Protein AF-A0A090SZG6-F1 (afdb_monomer_lite)

Radius of gyration: 21.54 Å; chains: 1; bounding box: 58×36×63 Å

Foldseek 3Di:
DDPPPPPDDPVVLVVLVVVLVVLVVVLVVLVVVLVPDDPPDPCVPVSVVVSLVSVVVSLVSVVVSVVVVVPPDDPDPPDDPVVVVVVVVVVVVVVVVSVVVVVVSVCCVPPVPVVVVVVVVVVVVPPD

pLDDT: mean 70.56, std 13.07, range [35.22, 91.69]

Secondary structure (DSSP, 8-state):
----------HHHHHHHHHHHHHHHHHHHHHHHHHT--TTSTHHHHHHHHHHHHHHHHHHHHHHHHHHHHHS-PPP----HHHHHHHHHHHHHHHHHHHHHHHHHHHHHHHHHHHHHHHHHHHHHH--

Organism: NCBI:txid990268

InterPro domains:
  IPR011577 Cytochrome b561, bacterial/Ni-hydrogenase [PF01292] (8-99)
  IPR016174 Di-haem cytochrome, transmembrane [SSF81342] (5-101)
  IPR052168 Cytochrome b561 superoxide oxidase [PTHR30529] (5-100)

Sequence (128 aa):
MAVKEVKNYNPVARALHWLSAIVVIGMFAVGLWMVDLTYYSQWYKTAPDWHRSVGILLAMATVFRLVWKHITVAPQVEGNQFEKVGAKVGHIAMYVALFCHFCQWLSYLYLRWPRYRRFQLVYRARFG

Structure (mmCIF, N/CA/C/O backbone):
data_AF-A0A090SZG6-F1
#
_entry.id   AF-A0A090SZG6-F1
#
loop_
_atom_site.group_PDB
_atom_site.id
_atom_site.type_symbol
_atom_site.label_atom_id
_atom_site.label_alt_id
_atom_site.label_comp_id
_atom_site.label_asym_id
_atom_site.label_entity_id
_atom_site.label_seq_id
_atom_site.pdbx_PDB_ins_code
_atom_site.Cartn_x
_atom_site.Cartn_y
_atom_site.Cartn_z
_atom_site.occupancy
_atom_site.B_iso_or_equiv
_atom_site.auth_seq_id
_atom_site.auth_comp_id
_atom_site.auth_asym_id
_atom_site.auth_atom_id
_atom_site.pdbx_PDB_model_num
ATOM 1 N N . MET A 1 1 ? -14.648 11.021 40.637 1.00 35.22 1 MET A N 1
ATOM 2 C CA . MET A 1 1 ? -13.474 10.583 39.851 1.00 35.22 1 MET A CA 1
ATOM 3 C C . MET A 1 1 ? -13.733 10.965 38.403 1.00 35.22 1 MET A C 1
ATOM 5 O O . MET A 1 1 ? -14.704 10.480 37.841 1.00 35.22 1 MET A O 1
ATOM 9 N N . ALA A 1 2 ? -12.980 11.914 37.842 1.00 42.50 2 ALA A N 1
ATOM 10 C CA . A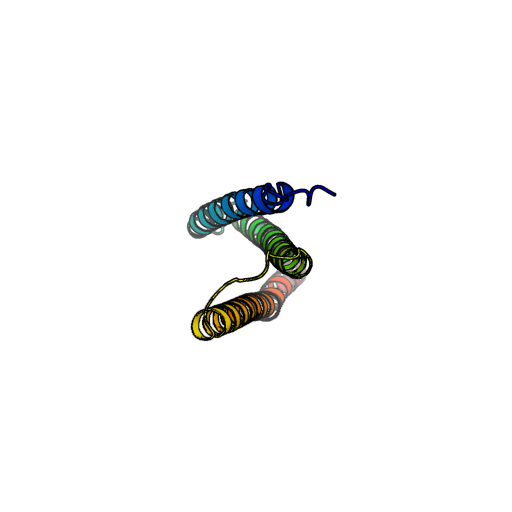LA A 1 2 ? -13.203 12.379 36.474 1.00 42.50 2 ALA A CA 1
ATOM 11 C C . ALA A 1 2 ? -12.804 11.275 35.484 1.00 42.50 2 ALA A C 1
ATOM 13 O O . ALA A 1 2 ? -11.630 10.909 35.405 1.00 42.50 2 ALA A O 1
ATOM 14 N N . VAL A 1 3 ? -13.781 10.729 34.759 1.00 47.66 3 VAL A N 1
ATOM 15 C CA . VAL A 1 3 ? -13.528 9.845 33.617 1.00 47.66 3 VAL A CA 1
ATOM 16 C C . VAL A 1 3 ? -12.764 10.674 32.588 1.00 47.66 3 VAL A C 1
ATOM 18 O O . VAL A 1 3 ? -13.272 11.666 32.069 1.00 47.66 3 VAL A O 1
ATOM 21 N N . LYS A 1 4 ? -11.496 10.328 32.360 1.00 42.78 4 LYS A N 1
ATOM 22 C CA . LYS A 1 4 ? -10.629 11.017 31.406 1.00 42.78 4 LYS A CA 1
ATOM 23 C C . LYS A 1 4 ? -11.106 10.655 29.997 1.00 42.78 4 LYS A C 1
ATOM 25 O O . LYS A 1 4 ? -10.694 9.637 29.452 1.00 42.78 4 LYS A O 1
ATOM 30 N N . GLU A 1 5 ? -12.004 11.465 29.445 1.00 47.66 5 GLU A N 1
ATOM 31 C CA . GLU A 1 5 ? -12.440 11.420 28.044 1.00 47.66 5 GLU A CA 1
ATOM 32 C C . GLU A 1 5 ? -11.208 11.351 27.123 1.00 47.66 5 GLU A C 1
ATOM 34 O O . GLU A 1 5 ? -10.436 12.310 27.004 1.00 47.66 5 GLU A O 1
ATOM 39 N N . VAL A 1 6 ? -10.972 10.190 26.501 1.00 53.47 6 VAL A N 1
ATOM 40 C CA . VAL A 1 6 ? -9.851 9.984 25.574 1.00 53.47 6 VAL A CA 1
ATOM 41 C C . VAL A 1 6 ? -10.218 10.635 24.243 1.00 53.47 6 VAL A C 1
ATOM 43 O O . VAL A 1 6 ? -10.632 9.989 23.288 1.00 53.47 6 VAL A O 1
ATOM 46 N N . LYS A 1 7 ? -10.058 11.957 24.184 1.00 52.16 7 LYS A N 1
ATOM 47 C CA . LYS A 1 7 ? -10.424 12.802 23.036 1.00 52.16 7 LYS A CA 1
ATOM 48 C C . LYS A 1 7 ? -9.486 12.662 21.824 1.00 52.16 7 LYS A C 1
ATOM 50 O O . LYS A 1 7 ? -9.668 13.336 20.814 1.00 52.16 7 LYS A O 1
ATOM 55 N N . ASN A 1 8 ? -8.457 11.817 21.905 1.00 53.44 8 ASN A N 1
ATOM 56 C CA . ASN A 1 8 ? -7.379 11.788 20.922 1.00 53.44 8 ASN A CA 1
ATOM 57 C C . ASN A 1 8 ? -7.373 10.486 20.120 1.00 53.44 8 ASN A C 1
ATOM 59 O O . ASN A 1 8 ? -7.084 9.411 20.641 1.00 53.44 8 ASN A O 1
ATOM 63 N N . TYR A 1 9 ? -7.636 10.621 18.816 1.00 57.44 9 TYR A N 1
ATOM 64 C CA . TYR A 1 9 ? -7.323 9.609 17.810 1.00 57.44 9 TYR A CA 1
ATOM 65 C C . TYR A 1 9 ? -5.876 9.148 17.977 1.00 57.44 9 TYR A C 1
ATOM 67 O O . TYR A 1 9 ? -4.985 9.986 18.094 1.00 57.44 9 TYR A O 1
ATOM 75 N N . ASN A 1 10 ? -5.639 7.833 17.942 1.00 68.62 10 ASN A N 1
ATOM 76 C CA . ASN A 1 10 ? -4.302 7.263 18.080 1.00 68.62 10 ASN A CA 1
ATOM 77 C C . ASN A 1 10 ? -3.360 7.881 17.014 1.00 68.62 10 ASN A C 1
ATOM 79 O O . ASN A 1 10 ? -3.524 7.594 15.820 1.00 68.62 10 ASN A O 1
ATOM 83 N N . PRO A 1 11 ? -2.399 8.745 17.403 1.00 73.69 11 PRO A N 1
ATOM 84 C CA . PRO A 1 11 ? -1.576 9.492 16.451 1.00 73.69 11 PRO A CA 1
ATOM 85 C C . PRO A 1 11 ? -0.698 8.555 15.619 1.00 73.69 11 PRO A C 1
ATOM 87 O O . PRO A 1 11 ? -0.466 8.817 14.440 1.00 73.69 11 PRO A O 1
ATOM 90 N N . VAL A 1 12 ? -0.310 7.408 16.187 1.00 72.31 12 VAL A N 1
ATOM 91 C CA . VAL A 1 12 ? 0.428 6.347 15.492 1.00 72.31 12 VAL A CA 1
ATOM 92 C C . VAL A 1 12 ? -0.424 5.741 14.376 1.00 72.31 12 VAL A C 1
ATOM 94 O O . VAL A 1 12 ? 0.043 5.585 13.251 1.00 72.31 12 VAL A O 1
ATOM 97 N N . ALA A 1 13 ? -1.706 5.475 14.640 1.00 72.81 13 ALA A N 1
ATOM 98 C CA . ALA A 1 13 ? -2.620 4.945 13.628 1.00 72.81 13 ALA A CA 1
ATOM 99 C C . ALA A 1 13 ? -2.866 5.946 12.484 1.00 72.81 13 ALA A C 1
ATOM 101 O O . ALA A 1 13 ? -2.984 5.544 11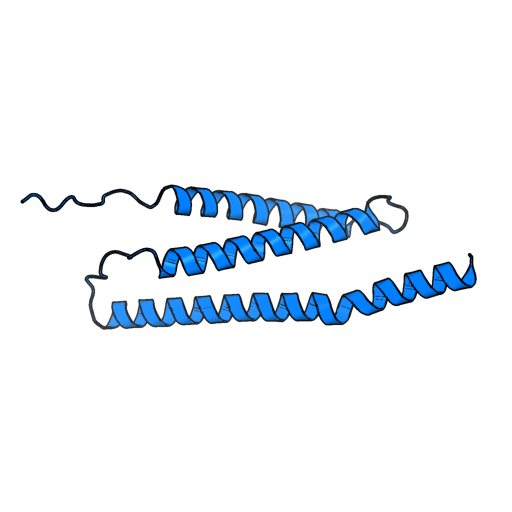.323 1.00 72.81 13 ALA A O 1
ATOM 102 N N . ARG A 1 14 ? -2.913 7.250 12.794 1.00 78.19 14 ARG A N 1
ATOM 103 C CA . ARG A 1 14 ? -3.040 8.320 11.792 1.00 78.19 14 ARG A CA 1
ATOM 104 C C . ARG A 1 14 ? -1.769 8.453 10.948 1.00 78.19 14 ARG A C 1
ATOM 106 O O . ARG A 1 14 ? -1.875 8.527 9.727 1.00 78.19 14 ARG A O 1
ATOM 113 N N . ALA A 1 15 ? -0.591 8.429 11.568 1.00 83.94 15 ALA A N 1
ATOM 114 C CA . ALA A 1 15 ? 0.686 8.478 10.858 1.00 83.94 15 ALA A CA 1
ATOM 115 C C . ALA A 1 15 ? 0.859 7.270 9.921 1.00 83.94 15 ALA A C 1
ATOM 117 O O . ALA A 1 15 ? 1.141 7.446 8.737 1.00 83.94 15 ALA A O 1
ATOM 118 N N . LEU A 1 16 ? 0.586 6.055 10.412 1.00 79.94 16 LEU A N 1
ATOM 119 C CA . LEU A 1 16 ? 0.629 4.834 9.599 1.00 79.94 16 LEU A CA 1
ATOM 120 C C . LEU A 1 16 ? -0.359 4.879 8.425 1.00 79.94 16 LEU A C 1
ATOM 122 O O . LEU A 1 16 ? -0.050 4.376 7.345 1.00 79.94 16 LEU A O 1
ATOM 126 N N . HIS A 1 17 ? -1.533 5.496 8.603 1.00 80.69 17 HIS A N 1
ATOM 127 C CA . HIS A 1 17 ? -2.500 5.660 7.519 1.00 80.69 17 HIS A CA 1
ATOM 128 C C . HIS A 1 17 ? -1.970 6.543 6.389 1.00 80.69 17 HIS A C 1
ATOM 130 O O . HIS A 1 17 ? -2.012 6.121 5.233 1.00 80.69 17 HIS A O 1
ATOM 136 N N . TRP A 1 18 ? -1.487 7.741 6.723 1.00 86.44 18 TRP A N 1
ATOM 137 C CA . TRP A 1 18 ? -0.984 8.694 5.735 1.00 86.44 18 TRP A CA 1
ATOM 138 C C . TRP A 1 18 ? 0.282 8.187 5.053 1.00 86.44 18 TRP A C 1
ATOM 140 O O . TRP A 1 18 ? 0.392 8.288 3.834 1.00 86.44 18 TRP A O 1
ATOM 150 N N . LEU A 1 19 ? 1.181 7.549 5.808 1.00 87.25 19 LEU A N 1
ATOM 151 C CA . LEU A 1 19 ? 2.349 6.882 5.241 1.00 87.25 19 LEU A CA 1
ATOM 152 C C . LEU A 1 19 ? 1.929 5.825 4.210 1.00 87.25 19 LEU A C 1
ATOM 154 O O . LEU A 1 19 ? 2.438 5.818 3.093 1.00 87.25 19 LEU A O 1
ATOM 158 N N . SER A 1 20 ? 0.950 4.979 4.549 1.00 80.50 20 SER A N 1
ATOM 159 C CA . SER A 1 20 ? 0.437 3.965 3.618 1.00 80.50 20 SER A CA 1
ATOM 160 C C . SER A 1 20 ? -0.167 4.602 2.366 1.00 80.50 20 SER A C 1
ATOM 162 O O . SER A 1 20 ? 0.073 4.116 1.267 1.00 80.50 20 SER A O 1
ATOM 164 N N . ALA A 1 21 ? -0.919 5.699 2.510 1.00 86.12 21 ALA A N 1
ATOM 165 C CA . ALA A 1 21 ? -1.514 6.408 1.378 1.00 86.12 21 ALA A CA 1
ATOM 166 C C . ALA A 1 21 ? -0.444 6.951 0.415 1.00 86.12 21 ALA A C 1
ATOM 168 O O . ALA A 1 21 ? -0.548 6.747 -0.793 1.00 86.12 21 ALA A O 1
ATOM 169 N N . ILE A 1 22 ? 0.620 7.562 0.944 1.00 91.31 22 ILE A N 1
ATOM 170 C CA . ILE A 1 22 ? 1.746 8.061 0.141 1.00 91.31 22 ILE A CA 1
ATOM 171 C C . ILE A 1 22 ? 2.441 6.907 -0.593 1.00 91.31 22 ILE A C 1
ATOM 173 O O . ILE A 1 22 ? 2.702 7.007 -1.792 1.00 91.31 22 ILE A O 1
ATOM 177 N N . VAL A 1 23 ? 2.694 5.790 0.097 1.00 89.31 23 VAL A N 1
ATOM 178 C CA . VAL A 1 23 ? 3.342 4.616 -0.509 1.00 89.31 23 VAL A CA 1
ATOM 179 C C . VAL A 1 23 ? 2.467 3.995 -1.600 1.00 89.31 23 VAL A C 1
ATOM 181 O O . VAL A 1 23 ? 2.996 3.620 -2.641 1.00 89.31 23 VAL A O 1
ATOM 184 N N . VAL A 1 24 ? 1.144 3.925 -1.414 1.00 86.94 24 VAL A N 1
ATOM 185 C CA . VAL A 1 24 ? 0.206 3.446 -2.447 1.00 86.94 24 VAL A CA 1
ATOM 186 C C . VAL A 1 24 ? 0.281 4.319 -3.700 1.00 86.94 24 VAL A C 1
ATOM 188 O O . VAL A 1 24 ? 0.398 3.783 -4.800 1.00 86.94 24 VAL A O 1
ATOM 191 N N . ILE A 1 25 ? 0.256 5.646 -3.544 1.00 90.88 25 ILE A N 1
ATOM 192 C CA . ILE A 1 25 ? 0.339 6.585 -4.674 1.00 90.88 25 ILE A CA 1
ATOM 193 C C . ILE A 1 25 ? 1.683 6.430 -5.401 1.00 90.88 25 ILE A C 1
ATOM 195 O O . ILE A 1 25 ? 1.708 6.305 -6.625 1.00 90.88 25 ILE A O 1
ATOM 199 N N . GLY A 1 26 ? 2.792 6.365 -4.657 1.00 91.06 26 GLY A N 1
ATOM 200 C CA . GLY A 1 26 ? 4.124 6.150 -5.229 1.00 91.06 26 GLY A CA 1
ATOM 201 C C . GLY A 1 26 ? 4.246 4.809 -5.956 1.00 91.06 26 GLY A C 1
ATOM 202 O O . GLY A 1 26 ? 4.768 4.751 -7.066 1.00 91.06 26 GLY A O 1
ATOM 203 N N . MET A 1 27 ? 3.693 3.740 -5.380 1.00 86.44 27 MET A N 1
ATOM 204 C CA . MET A 1 27 ? 3.621 2.421 -6.013 1.00 86.44 27 MET A CA 1
ATOM 205 C C . MET A 1 27 ? 2.828 2.456 -7.320 1.00 86.44 27 MET A C 1
ATOM 207 O O . MET A 1 27 ? 3.236 1.817 -8.287 1.00 86.44 27 MET A O 1
ATOM 211 N N . PHE A 1 28 ? 1.736 3.220 -7.378 1.00 88.38 28 PHE A N 1
ATOM 212 C CA . PHE A 1 28 ? 0.944 3.382 -8.597 1.00 88.38 28 PHE A CA 1
ATOM 213 C C . PHE A 1 28 ? 1.724 4.125 -9.689 1.00 88.38 28 PHE A C 1
ATOM 215 O O . PHE A 1 28 ? 1.784 3.659 -10.824 1.00 88.38 28 PHE A O 1
ATOM 222 N N . ALA A 1 29 ? 2.380 5.234 -9.334 1.00 91.69 29 ALA A N 1
ATOM 223 C CA . ALA A 1 29 ? 3.209 6.006 -10.258 1.00 91.69 29 ALA A CA 1
ATOM 224 C C . ALA A 1 29 ? 4.380 5.176 -10.814 1.00 91.69 29 ALA A C 1
ATOM 226 O O . ALA A 1 29 ? 4.610 5.155 -12.022 1.00 91.69 29 ALA A O 1
ATOM 227 N N . VAL A 1 30 ? 5.073 4.430 -9.946 1.00 88.75 30 VAL A N 1
ATOM 228 C CA . VAL A 1 30 ? 6.145 3.505 -10.349 1.00 88.75 30 VAL A CA 1
ATOM 229 C C . VAL A 1 30 ? 5.597 2.387 -11.234 1.00 88.75 30 VAL A C 1
ATOM 231 O O . VAL A 1 30 ? 6.227 2.034 -12.225 1.00 88.75 30 VAL A O 1
ATOM 234 N N . GLY A 1 31 ? 4.412 1.859 -10.919 1.00 86.00 31 GLY A N 1
ATOM 235 C CA . GLY A 1 31 ? 3.751 0.835 -11.724 1.00 86.00 31 GLY A CA 1
ATOM 236 C C . GLY A 1 31 ? 3.453 1.306 -13.146 1.00 86.00 31 GLY A C 1
ATOM 237 O O . GLY A 1 31 ? 3.741 0.569 -14.084 1.00 86.00 31 GLY A O 1
ATOM 238 N N . LEU A 1 32 ? 2.945 2.533 -13.310 1.00 87.75 32 LEU A N 1
ATOM 239 C CA . LEU A 1 32 ? 2.716 3.141 -14.626 1.00 87.75 32 LEU A CA 1
ATOM 240 C C . LEU A 1 32 ? 4.032 3.345 -15.383 1.00 87.75 32 LEU A C 1
ATOM 242 O O . LEU A 1 32 ? 4.149 2.908 -16.521 1.00 87.75 32 LEU A O 1
ATOM 246 N N . TRP A 1 33 ? 5.049 3.907 -14.724 1.00 88.25 33 TRP A N 1
ATOM 247 C CA . TRP A 1 33 ? 6.375 4.104 -15.319 1.00 88.25 33 TRP A CA 1
ATOM 248 C C . TRP A 1 33 ? 7.028 2.794 -15.788 1.00 88.25 33 TRP A C 1
ATOM 250 O O . TRP A 1 33 ? 7.705 2.754 -16.814 1.00 88.25 33 TRP A O 1
ATOM 260 N N . MET A 1 34 ? 6.812 1.696 -15.062 1.00 83.31 34 MET A N 1
ATOM 261 C CA . MET A 1 34 ? 7.365 0.393 -15.425 1.00 83.31 34 MET A CA 1
ATOM 262 C C . MET A 1 34 ? 6.768 -0.200 -16.706 1.00 83.31 34 MET A C 1
ATOM 264 O O . MET A 1 34 ? 7.407 -1.067 -17.304 1.00 83.31 34 MET A O 1
ATOM 268 N N . VAL A 1 35 ? 5.575 0.234 -17.128 1.00 85.56 35 VAL A N 1
ATOM 269 C CA . VAL A 1 35 ? 4.955 -0.232 -18.383 1.00 85.56 35 VAL A CA 1
ATOM 270 C C . VAL A 1 35 ? 5.724 0.288 -19.599 1.00 85.56 35 VAL A C 1
ATOM 272 O O . VAL A 1 35 ? 5.821 -0.416 -20.601 1.00 85.56 35 VAL A O 1
ATOM 275 N N . ASP A 1 36 ? 6.344 1.461 -19.479 1.00 84.75 36 ASP A N 1
ATOM 276 C CA . ASP A 1 36 ? 7.119 2.090 -20.552 1.00 84.75 36 ASP A CA 1
ATOM 277 C C . ASP A 1 36 ? 8.567 1.566 -20.645 1.00 84.75 36 ASP A C 1
ATOM 279 O O . ASP A 1 36 ? 9.312 1.913 -21.566 1.00 84.75 36 ASP A O 1
ATOM 283 N N . LEU A 1 37 ? 9.005 0.715 -19.706 1.00 83.56 37 LEU A N 1
ATOM 284 C CA . LEU A 1 37 ? 10.364 0.176 -19.706 1.00 83.56 37 LEU A CA 1
ATOM 285 C C . LEU A 1 37 ? 10.540 -0.880 -20.805 1.00 83.56 37 LEU A C 1
ATOM 287 O O . LEU A 1 37 ? 9.945 -1.958 -20.780 1.00 83.56 37 LEU A O 1
ATOM 291 N N . THR A 1 38 ? 11.449 -0.606 -21.739 1.00 79.75 38 THR A N 1
ATOM 292 C CA . THR A 1 38 ? 11.857 -1.558 -22.779 1.00 79.75 38 THR A CA 1
ATOM 293 C C . THR A 1 38 ? 12.976 -2.482 -22.290 1.00 79.75 38 THR A C 1
ATOM 295 O O . THR A 1 38 ? 13.697 -2.167 -21.342 1.00 79.75 38 THR A O 1
ATOM 298 N N . TYR A 1 39 ? 13.163 -3.626 -22.960 1.00 75.12 39 TYR A N 1
ATOM 299 C CA . TYR A 1 39 ? 14.160 -4.648 -22.590 1.00 75.12 39 TYR A CA 1
ATOM 300 C C . TYR A 1 39 ? 15.608 -4.123 -22.520 1.00 75.12 39 TYR A C 1
ATOM 302 O O . TYR A 1 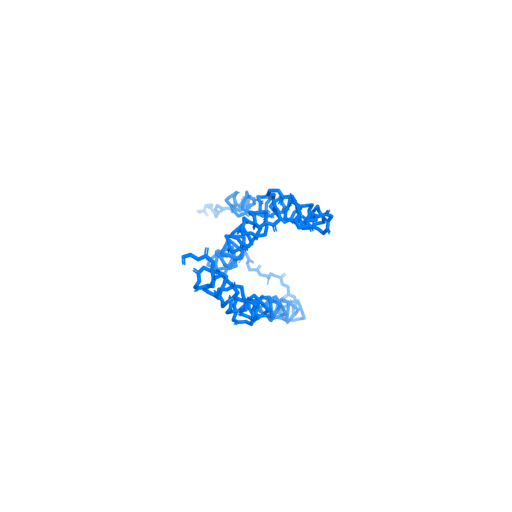39 ? 16.439 -4.686 -21.810 1.00 75.12 39 TYR A O 1
ATOM 310 N N . TYR A 1 40 ? 15.907 -3.037 -23.235 1.00 77.75 40 TYR A N 1
ATOM 311 C CA . TYR A 1 40 ? 17.227 -2.405 -23.266 1.00 77.75 40 TYR A CA 1
ATOM 312 C C . TYR A 1 40 ? 17.487 -1.467 -22.079 1.00 77.75 40 TYR A C 1
ATOM 314 O O . TYR A 1 40 ? 18.620 -1.038 -21.870 1.00 77.75 40 TYR A O 1
ATOM 322 N N . SER A 1 41 ? 16.463 -1.147 -21.284 1.00 77.94 41 SER A N 1
ATOM 323 C CA . SER A 1 41 ? 16.613 -0.300 -20.105 1.00 77.94 41 SER A CA 1
ATOM 324 C C . SER A 1 41 ? 17.268 -1.062 -18.954 1.00 77.94 41 SER A C 1
ATOM 326 O O . SER A 1 41 ? 16.830 -2.151 -18.577 1.00 77.94 41 SER A O 1
ATOM 328 N N . GLN A 1 42 ? 18.265 -0.445 -18.311 1.00 83.94 42 GLN A N 1
ATOM 329 C CA . GLN A 1 42 ? 18.882 -0.975 -17.087 1.00 83.94 42 GLN A CA 1
ATOM 330 C C . GLN A 1 42 ? 17.855 -1.203 -15.962 1.00 83.94 42 GLN A C 1
ATOM 332 O O . GLN A 1 42 ? 18.028 -2.089 -15.125 1.00 83.94 42 GLN A O 1
ATOM 337 N N . TRP A 1 43 ? 16.754 -0.447 -15.966 1.00 81.69 43 TRP A N 1
ATOM 338 C CA . TRP A 1 43 ? 15.702 -0.520 -14.952 1.00 81.69 43 TRP A CA 1
ATOM 339 C C . TRP A 1 43 ? 14.647 -1.595 -15.222 1.00 81.69 43 TRP A C 1
ATOM 341 O O . TRP A 1 43 ? 13.841 -1.873 -14.335 1.00 81.69 43 TRP A O 1
ATOM 351 N N . TYR A 1 44 ? 14.679 -2.251 -16.389 1.00 78.31 44 TYR A N 1
ATOM 352 C CA . TYR A 1 44 ? 13.679 -3.243 -16.806 1.00 78.31 44 TYR A CA 1
ATOM 353 C C . TYR A 1 44 ? 13.511 -4.404 -15.814 1.00 78.31 44 TYR A C 1
ATOM 355 O O . TYR A 1 44 ? 12.424 -4.959 -15.679 1.00 78.31 44 TYR A O 1
ATOM 363 N N . LYS A 1 45 ? 14.587 -4.775 -15.110 1.00 76.56 45 LYS A N 1
ATOM 364 C CA . LYS A 1 45 ? 14.573 -5.838 -14.088 1.00 76.56 45 LYS A CA 1
ATOM 365 C C . LYS A 1 45 ? 14.501 -5.272 -12.673 1.00 76.56 45 LYS A C 1
ATOM 367 O O . LYS A 1 45 ? 13.710 -5.735 -11.860 1.00 76.56 45 LYS A O 1
ATOM 372 N N . THR A 1 46 ? 15.280 -4.226 -12.414 1.00 82.12 46 THR A N 1
ATOM 373 C CA . THR A 1 46 ? 15.429 -3.641 -11.081 1.00 82.12 46 THR A CA 1
ATOM 374 C C . THR A 1 46 ? 14.136 -2.994 -10.585 1.00 82.12 46 THR A C 1
ATOM 376 O O . THR A 1 46 ? 13.738 -3.231 -9.448 1.00 82.12 46 THR A O 1
ATOM 379 N N . ALA A 1 47 ? 13.437 -2.216 -11.418 1.00 82.81 47 ALA A N 1
ATOM 380 C CA . ALA A 1 47 ? 12.215 -1.530 -10.994 1.00 82.81 47 ALA A CA 1
ATOM 381 C C . ALA A 1 47 ? 11.093 -2.508 -10.564 1.00 82.81 47 ALA A C 1
ATOM 383 O O . ALA A 1 47 ? 10.546 -2.315 -9.476 1.00 82.81 47 ALA A O 1
ATOM 384 N N . PRO A 1 48 ? 10.806 -3.607 -11.301 1.00 83.56 48 PRO A N 1
ATOM 385 C CA . PRO A 1 48 ? 9.911 -4.663 -10.821 1.00 83.56 48 PRO A CA 1
ATOM 386 C C . PRO A 1 48 ? 10.294 -5.310 -9.490 1.00 83.56 48 PRO A C 1
ATOM 388 O O . PRO A 1 48 ? 9.409 -5.564 -8.668 1.00 83.56 48 PRO A O 1
ATOM 391 N N . ASP A 1 49 ? 11.580 -5.573 -9.255 1.00 81.06 49 ASP A N 1
ATOM 392 C CA . ASP A 1 49 ? 12.038 -6.215 -8.017 1.00 81.06 49 ASP A CA 1
ATOM 393 C C . ASP A 1 49 ? 11.826 -5.305 -6.796 1.00 81.06 49 ASP A C 1
ATOM 395 O O . ASP A 1 49 ? 11.343 -5.749 -5.744 1.00 81.06 49 ASP A O 1
ATOM 399 N N . TRP A 1 50 ? 12.101 -4.008 -6.954 1.00 84.31 50 TRP A N 1
ATOM 400 C CA . TRP A 1 50 ? 11.820 -3.000 -5.932 1.00 84.31 50 TRP A CA 1
ATOM 401 C C . TRP A 1 50 ? 10.320 -2.801 -5.722 1.00 84.31 50 TRP A C 1
ATOM 403 O O . TRP A 1 50 ? 9.862 -2.837 -4.578 1.00 84.31 50 TRP A O 1
ATOM 413 N N . HIS A 1 51 ? 9.538 -2.680 -6.799 1.00 84.94 51 HIS A N 1
ATOM 414 C CA . HIS A 1 51 ? 8.081 -2.549 -6.728 1.00 84.94 51 HIS A CA 1
ATOM 415 C C . HIS A 1 51 ? 7.457 -3.730 -5.973 1.00 84.94 51 HIS A C 1
ATOM 417 O O . HIS A 1 51 ? 6.638 -3.550 -5.072 1.00 84.94 51 HIS A O 1
ATOM 423 N N . ARG A 1 52 ? 7.911 -4.956 -6.249 1.00 81.19 52 ARG A N 1
ATOM 424 C CA . ARG A 1 52 ? 7.460 -6.139 -5.514 1.00 81.19 52 ARG A CA 1
ATOM 425 C C . ARG A 1 52 ? 7.801 -6.062 -4.027 1.00 81.19 52 ARG A C 1
ATOM 427 O O . ARG A 1 52 ? 6.941 -6.349 -3.199 1.00 81.19 52 ARG A O 1
ATOM 434 N N . SER A 1 53 ? 9.034 -5.699 -3.689 1.00 84.88 53 SER A N 1
ATOM 435 C CA . SER A 1 53 ? 9.509 -5.659 -2.300 1.00 84.88 53 SER A CA 1
ATOM 436 C C . SER A 1 53 ? 8.753 -4.615 -1.477 1.00 84.88 53 SER A C 1
ATOM 438 O O . SER A 1 53 ? 8.259 -4.914 -0.389 1.00 84.88 53 SER A O 1
ATOM 440 N N . VAL A 1 54 ? 8.573 -3.415 -2.034 1.00 86.25 54 VAL A N 1
ATOM 441 C CA . VAL A 1 54 ? 7.797 -2.335 -1.407 1.00 86.25 54 VAL A CA 1
ATOM 442 C C . VAL A 1 54 ? 6.322 -2.721 -1.284 1.00 86.25 54 VAL A C 1
ATOM 444 O O . VAL A 1 54 ? 5.715 -2.479 -0.242 1.00 86.25 54 VAL A O 1
ATOM 447 N N . GLY A 1 55 ? 5.758 -3.403 -2.285 1.00 82.31 55 GLY A N 1
ATOM 448 C CA . GLY A 1 55 ? 4.400 -3.945 -2.211 1.00 82.31 55 GLY A CA 1
ATOM 449 C C . GLY A 1 55 ? 4.202 -4.940 -1.063 1.00 82.31 55 GLY A C 1
ATOM 450 O O . GLY A 1 55 ? 3.169 -4.906 -0.397 1.00 82.31 55 GLY A O 1
ATOM 451 N N . ILE A 1 56 ? 5.202 -5.779 -0.772 1.00 80.38 56 ILE A N 1
ATOM 452 C CA . ILE A 1 56 ? 5.170 -6.708 0.373 1.00 80.38 56 ILE A CA 1
ATOM 453 C C . ILE A 1 56 ? 5.208 -5.947 1.696 1.00 80.38 56 ILE A C 1
ATOM 455 O O . ILE A 1 56 ? 4.412 -6.233 2.590 1.00 80.38 56 ILE A O 1
ATOM 459 N N . LEU A 1 57 ? 6.106 -4.967 1.824 1.00 85.44 57 LEU A N 1
ATOM 460 C CA . LEU A 1 57 ? 6.199 -4.130 3.024 1.00 85.44 57 LEU A CA 1
ATOM 461 C C . LEU A 1 57 ? 4.880 -3.394 3.287 1.00 85.44 57 LEU A C 1
ATOM 463 O O . LEU A 1 57 ? 4.392 -3.390 4.416 1.00 85.44 57 LEU A O 1
ATOM 467 N N . LEU A 1 58 ? 4.266 -2.838 2.242 1.00 81.44 58 LEU A N 1
ATOM 468 C CA . LEU A 1 58 ? 2.967 -2.176 2.323 1.00 81.44 58 LEU A CA 1
ATOM 469 C C . LEU A 1 58 ? 1.849 -3.152 2.727 1.00 81.44 58 LEU A C 1
ATOM 471 O O . LEU A 1 58 ? 1.003 -2.810 3.558 1.00 81.44 58 LEU A O 1
ATOM 475 N N . ALA A 1 59 ? 1.851 -4.373 2.187 1.00 79.06 59 ALA A N 1
ATOM 476 C CA . ALA A 1 59 ? 0.901 -5.412 2.577 1.00 79.06 59 ALA A CA 1
ATOM 477 C C . ALA A 1 59 ? 1.052 -5.779 4.063 1.00 79.06 59 ALA A C 1
ATOM 479 O O . ALA A 1 59 ? 0.060 -5.793 4.793 1.00 79.06 59 ALA A O 1
ATOM 480 N N . MET A 1 60 ? 2.283 -5.984 4.544 1.00 80.00 60 MET A N 1
ATOM 481 C CA . MET A 1 60 ? 2.552 -6.242 5.964 1.00 80.00 60 MET A CA 1
ATOM 482 C C . MET A 1 60 ? 2.133 -5.068 6.853 1.00 80.00 60 MET A C 1
ATOM 484 O O . MET A 1 60 ? 1.477 -5.284 7.870 1.00 80.00 60 MET A O 1
ATOM 488 N N . ALA A 1 61 ? 2.434 -3.827 6.456 1.00 81.06 61 ALA A N 1
ATOM 489 C CA . ALA A 1 61 ? 2.004 -2.629 7.178 1.00 81.06 61 ALA A CA 1
ATOM 490 C C . ALA A 1 61 ? 0.471 -2.523 7.247 1.00 81.06 61 ALA A C 1
ATOM 492 O O . ALA A 1 61 ? -0.084 -2.128 8.274 1.00 81.06 61 ALA A O 1
ATOM 493 N N . THR A 1 62 ? -0.226 -2.932 6.185 1.00 75.56 62 THR A N 1
ATOM 494 C CA . THR A 1 62 ? -1.693 -2.961 6.135 1.00 75.56 62 THR A CA 1
ATOM 495 C C . THR A 1 62 ? -2.264 -4.029 7.070 1.00 75.56 62 THR A C 1
ATOM 497 O O . THR A 1 62 ? -3.181 -3.732 7.835 1.00 75.56 62 THR A O 1
ATOM 500 N N . VAL A 1 63 ? -1.698 -5.241 7.077 1.00 77.88 63 VAL A N 1
ATOM 501 C CA . VAL A 1 63 ? -2.083 -6.306 8.022 1.00 77.88 63 VAL A CA 1
ATOM 502 C C . VAL A 1 63 ? -1.832 -5.864 9.461 1.00 77.88 63 VAL A C 1
ATOM 504 O O . VAL A 1 63 ? -2.740 -5.937 10.288 1.00 77.88 63 VAL A O 1
ATOM 507 N N . PHE A 1 64 ? -0.643 -5.331 9.751 1.00 77.94 64 PHE A N 1
ATOM 508 C CA . PHE A 1 64 ? -0.309 -4.786 11.065 1.00 77.94 64 PHE A CA 1
ATOM 509 C C . PHE A 1 64 ? -1.315 -3.718 11.493 1.00 77.94 64 PHE A C 1
ATOM 511 O O . PHE A 1 64 ? -1.824 -3.762 12.609 1.00 77.94 64 PHE A O 1
ATOM 518 N N . ARG A 1 65 ? -1.675 -2.794 10.597 1.00 72.94 65 ARG A N 1
ATOM 519 C CA . ARG A 1 65 ? -2.669 -1.751 10.874 1.00 72.94 65 ARG A CA 1
ATOM 520 C C . ARG A 1 65 ? -4.048 -2.326 11.205 1.00 72.94 65 ARG A C 1
ATOM 522 O O . ARG A 1 65 ? -4.736 -1.771 12.058 1.00 72.94 65 ARG A O 1
ATOM 529 N N . LEU A 1 66 ? -4.464 -3.412 10.557 1.00 69.81 66 LEU A N 1
ATOM 530 C CA . LEU A 1 66 ? -5.747 -4.066 10.844 1.00 69.81 66 LEU A CA 1
ATOM 531 C C . LEU A 1 66 ? -5.733 -4.761 12.193 1.00 69.81 66 LEU A C 1
ATOM 533 O O . LEU A 1 66 ? -6.659 -4.571 12.977 1.00 69.81 66 LEU A O 1
ATOM 537 N N . VAL A 1 67 ? -4.661 -5.495 12.487 1.00 74.12 67 VAL A N 1
ATOM 538 C CA . VAL A 1 67 ? -4.447 -6.104 13.803 1.00 74.12 67 VAL A CA 1
ATOM 539 C C . VAL A 1 67 ? -4.431 -5.017 14.881 1.00 74.12 67 VAL A C 1
ATOM 541 O O . VAL A 1 67 ? -5.146 -5.121 15.872 1.00 74.12 67 VAL A O 1
ATOM 544 N N . TRP A 1 68 ? -3.722 -3.911 14.646 1.00 68.62 68 TRP A N 1
ATOM 545 C CA . TRP A 1 68 ? -3.664 -2.768 15.555 1.00 68.62 68 TRP A CA 1
ATOM 546 C C . TRP A 1 68 ? -5.033 -2.120 15.775 1.00 68.62 68 TRP A C 1
ATOM 548 O O . TRP A 1 68 ? -5.377 -1.784 16.906 1.00 68.62 68 TRP A O 1
ATOM 558 N N . LYS A 1 69 ? -5.846 -1.976 14.721 1.00 66.38 69 LYS A N 1
ATOM 559 C CA . LYS A 1 69 ? -7.235 -1.501 14.824 1.00 66.38 69 LYS A CA 1
ATOM 560 C C . LYS A 1 69 ? -8.102 -2.470 15.634 1.00 66.38 69 LYS A C 1
ATOM 562 O O . LYS A 1 69 ? -8.950 -2.010 16.382 1.00 66.38 69 LYS A O 1
ATOM 567 N N . HIS A 1 70 ? -7.900 -3.780 15.495 1.00 63.81 70 HIS A N 1
ATOM 568 C CA . HIS A 1 70 ? -8.655 -4.785 16.249 1.00 63.81 70 HIS A CA 1
ATOM 569 C C . HIS A 1 70 ? -8.270 -4.857 17.728 1.00 63.81 70 HIS A C 1
ATOM 571 O O . HIS A 1 70 ? -9.130 -5.148 18.553 1.00 63.81 70 HIS A O 1
ATOM 577 N N . ILE A 1 71 ? -7.011 -4.570 18.061 1.00 63.81 71 ILE A N 1
ATOM 578 C CA . ILE A 1 71 ? -6.527 -4.511 19.448 1.00 63.81 71 ILE A CA 1
ATOM 579 C C . ILE A 1 71 ? -6.847 -3.150 20.090 1.00 63.81 71 ILE A C 1
ATOM 581 O O . ILE A 1 71 ? -7.086 -3.066 21.293 1.00 63.81 71 ILE A O 1
ATOM 585 N N . THR A 1 72 ? -6.877 -2.069 19.303 1.00 60.41 72 THR A N 1
ATOM 586 C CA . THR A 1 72 ? -7.255 -0.738 19.796 1.00 60.41 72 THR A CA 1
ATOM 587 C C . THR A 1 72 ? -8.760 -0.702 20.048 1.00 60.41 72 THR A C 1
ATOM 589 O O . THR A 1 72 ? -9.551 -0.782 19.112 1.00 60.41 72 THR A O 1
ATOM 592 N N . VAL A 1 73 ? -9.154 -0.543 21.313 1.00 49.75 73 VAL A N 1
ATOM 593 C CA . VAL A 1 73 ? -10.555 -0.391 21.727 1.00 49.75 73 VAL A CA 1
ATOM 594 C C . VAL A 1 73 ? -11.161 0.813 21.004 1.00 49.75 73 VAL A C 1
ATOM 596 O O . VAL A 1 73 ? -10.849 1.963 21.310 1.00 49.75 73 VAL A O 1
ATOM 599 N N . ALA A 1 74 ? -12.008 0.545 20.011 1.00 53.84 74 ALA A N 1
ATOM 600 C CA . ALA A 1 74 ? -12.878 1.563 19.449 1.00 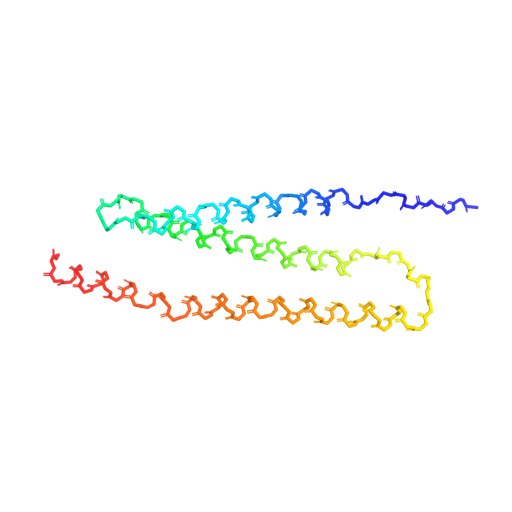53.84 74 ALA A CA 1
ATOM 601 C C . ALA A 1 74 ? -13.967 1.880 20.491 1.00 53.84 74 ALA A C 1
ATOM 603 O O . ALA A 1 74 ? -14.492 0.941 21.100 1.00 53.84 74 ALA A O 1
ATOM 604 N N . PRO A 1 75 ? -14.291 3.166 20.729 1.00 52.03 75 PRO A N 1
ATOM 605 C CA . PRO A 1 75 ? -15.356 3.546 21.653 1.00 52.03 75 PRO A CA 1
ATOM 606 C C . PRO A 1 75 ? -16.651 2.818 21.281 1.00 52.03 75 PRO A C 1
ATOM 608 O O . PRO A 1 75 ? -16.903 2.564 20.099 1.00 52.03 75 PRO A O 1
ATOM 611 N N . GLN A 1 76 ? -17.428 2.420 22.294 1.00 49.16 76 GLN A N 1
ATOM 612 C CA . GLN A 1 76 ? -18.642 1.641 22.079 1.00 49.16 76 GLN A CA 1
ATOM 613 C C . GLN A 1 76 ? -19.549 2.351 21.074 1.00 49.16 76 GLN A C 1
ATOM 615 O O . GLN A 1 76 ? -19.819 3.542 21.196 1.00 49.16 76 GLN A O 1
ATOM 620 N N . VAL A 1 77 ? -19.993 1.603 20.063 1.00 51.84 77 VAL A N 1
ATOM 621 C CA . VAL A 1 77 ? -21.008 2.068 19.122 1.00 51.84 77 VAL A CA 1
ATOM 622 C C . VAL A 1 77 ? -22.310 2.205 19.906 1.00 51.84 77 VAL A C 1
ATOM 624 O O . VAL A 1 77 ? -23.018 1.217 20.124 1.00 51.84 77 VAL A O 1
ATOM 627 N N . GLU A 1 78 ? -22.601 3.417 20.366 1.00 52.38 78 GLU A N 1
ATOM 628 C CA . GLU A 1 78 ? -23.952 3.799 20.753 1.00 52.38 78 GLU A CA 1
ATOM 629 C C . GLU A 1 78 ? -24.763 3.946 19.467 1.00 52.38 78 GLU A C 1
ATOM 631 O O . GLU A 1 78 ? -24.491 4.817 18.645 1.00 52.38 78 GLU A O 1
ATOM 636 N N . GLY A 1 79 ? -25.683 3.010 19.239 1.00 56.91 79 GLY A N 1
ATOM 637 C CA . GLY A 1 79 ? -26.418 2.925 17.985 1.00 56.91 79 GLY A CA 1
ATOM 638 C C . GLY A 1 79 ? -27.396 1.754 17.940 1.00 56.91 79 GLY A C 1
ATOM 639 O O . GLY A 1 79 ? -27.216 0.734 18.622 1.00 56.91 79 GLY A O 1
ATOM 640 N N . ASN A 1 80 ? -28.451 1.917 17.145 1.00 60.72 80 ASN A N 1
ATOM 641 C CA . ASN A 1 80 ? -29.563 0.976 16.987 1.00 60.72 80 ASN A CA 1
ATOM 642 C C . ASN A 1 80 ? -29.070 -0.388 16.440 1.00 60.72 80 ASN A C 1
ATOM 644 O O . ASN A 1 80 ? -27.985 -0.494 15.866 1.00 60.72 80 ASN A O 1
ATOM 648 N N . GLN A 1 81 ? -29.854 -1.464 16.583 1.00 61.91 81 GLN A N 1
ATOM 649 C CA . GLN A 1 81 ? -29.458 -2.823 16.165 1.00 61.91 81 GLN A CA 1
ATOM 650 C C . GLN A 1 81 ? -29.006 -2.900 14.692 1.00 61.91 81 GLN A C 1
ATOM 652 O O . GLN A 1 81 ? -28.081 -3.644 14.367 1.00 61.91 81 GLN A O 1
ATOM 657 N N . PHE A 1 82 ? -29.584 -2.066 13.823 1.00 58.34 82 PHE A N 1
ATOM 658 C CA . PHE A 1 82 ? -29.190 -1.937 12.418 1.00 58.34 82 PHE A 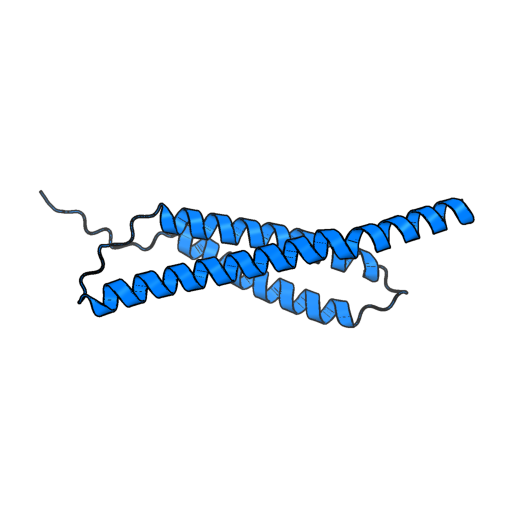CA 1
ATOM 659 C C . PHE A 1 82 ? -27.765 -1.386 12.222 1.00 58.34 82 PHE A C 1
ATOM 661 O O . PHE A 1 82 ? -27.041 -1.874 11.355 1.00 58.34 82 PHE A O 1
ATOM 668 N N . GLU A 1 83 ? -27.310 -0.444 13.054 1.00 57.81 83 GLU A N 1
ATOM 669 C CA . GLU A 1 83 ? -25.940 0.096 12.997 1.00 57.81 83 GLU A CA 1
ATOM 670 C C . GLU A 1 83 ? -24.909 -0.935 13.466 1.00 57.81 83 GLU A C 1
ATOM 672 O O . GLU A 1 83 ? -23.828 -1.057 12.883 1.00 57.81 83 GLU A O 1
ATOM 677 N N . LYS A 1 84 ? -25.268 -1.760 14.458 1.00 60.44 84 LYS A N 1
ATOM 678 C CA . LYS A 1 84 ? -24.423 -2.873 14.922 1.00 60.44 84 LYS A CA 1
ATOM 679 C C . LYS A 1 84 ? -24.251 -3.947 13.844 1.00 60.44 84 LYS A C 1
ATOM 681 O O . LYS A 1 84 ? -23.146 -4.462 13.662 1.00 60.44 84 LYS A O 1
ATOM 686 N N . VAL A 1 85 ? -25.315 -4.264 13.102 1.00 66.88 85 VAL A N 1
ATOM 687 C CA . VAL A 1 85 ? -25.257 -5.209 11.974 1.00 66.88 85 VAL A CA 1
ATOM 688 C C . VAL A 1 85 ? -24.442 -4.627 10.818 1.00 66.88 85 VAL A C 1
ATOM 690 O O . VAL A 1 85 ? -23.556 -5.312 10.306 1.00 66.88 85 VAL A O 1
ATOM 693 N N . GLY A 1 86 ? -24.650 -3.352 10.471 1.00 65.06 86 GLY A N 1
ATOM 694 C CA . GLY A 1 86 ? -23.871 -2.662 9.437 1.00 65.06 86 GLY A CA 1
ATOM 695 C C . GLY A 1 86 ? -22.369 -2.647 9.735 1.00 65.06 86 GLY A C 1
ATOM 696 O O . GLY A 1 86 ? -21.556 -2.987 8.873 1.00 65.06 86 GLY A O 1
ATOM 697 N N . ALA A 1 87 ? -21.987 -2.368 10.984 1.00 60.03 87 ALA A N 1
ATOM 698 C CA . ALA A 1 87 ? -20.590 -2.408 11.414 1.00 60.03 87 ALA A CA 1
ATOM 699 C C . ALA A 1 87 ? -19.975 -3.817 11.319 1.00 60.03 87 ALA A C 1
ATOM 701 O O . ALA A 1 87 ? -18.794 -3.961 10.987 1.00 60.03 87 ALA A O 1
ATOM 702 N N . LYS A 1 88 ? -20.759 -4.868 11.587 1.00 65.44 88 LYS A N 1
ATOM 703 C CA . LYS A 1 88 ? -20.302 -6.264 11.506 1.00 65.44 88 LYS A CA 1
ATOM 704 C C . LYS A 1 88 ? -20.101 -6.705 10.056 1.00 65.44 88 LYS A C 1
ATOM 706 O O . LYS A 1 88 ? -19.064 -7.281 9.732 1.00 65.44 88 LYS A O 1
ATOM 711 N N . VAL A 1 89 ? -21.047 -6.364 9.180 1.00 72.38 89 VAL A N 1
ATOM 712 C CA . VAL A 1 89 ? -20.961 -6.627 7.735 1.00 72.38 89 VAL A CA 1
ATOM 713 C C . VAL A 1 89 ? -19.782 -5.876 7.118 1.00 72.38 89 VAL A C 1
ATOM 715 O O . VAL A 1 89 ? -19.008 -6.473 6.373 1.00 72.38 89 VAL A O 1
ATOM 718 N N . GLY A 1 90 ? -19.572 -4.611 7.492 1.00 68.38 90 GLY A N 1
ATOM 719 C CA . GLY A 1 90 ? -18.427 -3.825 7.026 1.00 68.38 90 GLY A CA 1
ATOM 720 C C . GLY A 1 90 ? -17.075 -4.434 7.414 1.00 68.38 90 GLY A C 1
ATOM 721 O O . GLY A 1 90 ? -16.164 -4.493 6.587 1.00 68.38 90 GLY A O 1
ATOM 722 N N . HIS A 1 91 ? -16.941 -4.957 8.639 1.00 68.88 91 HIS A N 1
ATOM 723 C CA . HIS A 1 91 ? -15.715 -5.649 9.054 1.00 68.88 91 HIS A CA 1
ATOM 724 C C . HIS A 1 91 ? -15.493 -6.957 8.290 1.00 68.88 91 HIS A C 1
ATOM 726 O O . HIS A 1 91 ? -14.367 -7.230 7.875 1.00 68.88 91 HIS A O 1
ATOM 732 N N . ILE A 1 92 ? -16.548 -7.743 8.061 1.00 75.56 92 ILE A N 1
ATOM 733 C CA . ILE A 1 92 ? -16.458 -8.979 7.271 1.00 75.56 92 ILE A CA 1
ATOM 734 C C . ILE A 1 92 ? -16.048 -8.661 5.830 1.00 75.56 92 ILE A C 1
ATOM 736 O O . ILE A 1 92 ? -15.122 -9.282 5.311 1.00 75.56 92 ILE A O 1
ATOM 740 N N . ALA A 1 93 ? -16.663 -7.653 5.210 1.00 75.75 93 ALA A N 1
ATOM 741 C CA . ALA A 1 93 ? -16.313 -7.213 3.863 1.00 75.75 93 ALA A CA 1
ATOM 742 C C . ALA A 1 93 ? -14.841 -6.771 3.766 1.00 75.75 93 ALA A C 1
ATOM 744 O O . ALA A 1 93 ? -14.141 -7.161 2.831 1.00 75.75 93 ALA A O 1
ATOM 745 N N . MET A 1 94 ? -14.338 -6.031 4.762 1.00 68.69 94 MET A N 1
ATOM 746 C CA . MET A 1 94 ? -12.918 -5.664 4.838 1.00 68.69 94 MET A CA 1
ATOM 747 C C . MET A 1 94 ? -11.997 -6.883 4.936 1.00 68.69 94 MET A C 1
ATOM 749 O O . MET A 1 94 ? -10.977 -6.925 4.249 1.00 68.69 94 MET A O 1
ATOM 753 N N . TYR A 1 95 ? -12.333 -7.873 5.765 1.00 73.62 95 TYR A N 1
ATOM 754 C CA . TYR A 1 95 ? -11.527 -9.088 5.886 1.00 73.62 95 TYR A CA 1
ATOM 755 C C . TYR A 1 95 ? -11.491 -9.897 4.592 1.00 73.62 95 TYR A C 1
ATOM 757 O O . TYR A 1 95 ? -10.422 -10.361 4.194 1.00 73.62 95 TYR A O 1
ATOM 765 N N . VAL A 1 96 ? -12.629 -10.014 3.906 1.00 79.06 96 VAL A N 1
ATOM 766 C CA . VAL A 1 96 ? -12.719 -10.694 2.608 1.00 79.06 96 VAL A CA 1
ATOM 767 C C . VAL A 1 96 ? -11.874 -9.974 1.557 1.00 79.06 96 VAL A C 1
ATOM 769 O O . VAL A 1 96 ? -11.098 -10.620 0.855 1.00 79.06 96 VAL A O 1
ATOM 772 N N . ALA A 1 97 ? -11.952 -8.642 1.485 1.00 72.56 97 ALA A N 1
ATOM 773 C CA . ALA A 1 97 ? -11.130 -7.854 0.567 1.00 72.56 97 ALA A CA 1
ATOM 774 C C . ALA A 1 97 ? -9.629 -8.036 0.846 1.00 72.56 97 ALA A C 1
ATOM 776 O O . ALA A 1 97 ? -8.833 -8.183 -0.086 1.00 72.56 97 ALA A O 1
ATOM 777 N N . LEU A 1 98 ? -9.239 -8.097 2.123 1.00 70.19 98 LEU A N 1
ATOM 778 C CA . LEU A 1 98 ? -7.851 -8.339 2.499 1.00 70.19 98 LEU A CA 1
ATOM 779 C C . LEU A 1 98 ? -7.368 -9.733 2.116 1.00 70.19 98 LEU A C 1
ATOM 781 O O . LEU A 1 98 ? -6.267 -9.892 1.589 1.00 70.19 98 LEU A O 1
ATOM 785 N N . PHE A 1 99 ? -8.202 -10.736 2.376 1.00 76.75 99 PHE A N 1
ATOM 786 C CA . PHE A 1 99 ? -7.911 -12.117 2.032 1.00 76.75 99 PHE A CA 1
ATOM 787 C C . PHE A 1 99 ? -7.776 -12.283 0.516 1.00 76.75 99 PHE A C 1
ATOM 789 O O . PHE A 1 99 ? -6.842 -12.928 0.047 1.00 76.75 99 PHE A O 1
ATOM 796 N N . CYS A 1 100 ? -8.635 -11.621 -0.260 1.00 79.94 100 CYS A N 1
ATOM 797 C CA . CYS A 1 100 ? -8.557 -11.614 -1.716 1.00 79.94 100 CYS A CA 1
ATOM 798 C C . CYS A 1 100 ? -7.251 -10.976 -2.212 1.00 79.94 100 CYS A C 1
ATOM 800 O O . CYS A 1 100 ? -6.567 -11.554 -3.058 1.00 79.94 100 CYS A O 1
ATOM 802 N N . HIS A 1 101 ? -6.847 -9.837 -1.636 1.00 72.56 101 HIS A N 1
ATOM 803 C CA . HIS A 1 101 ? -5.550 -9.221 -1.933 1.00 72.56 101 HIS A CA 1
ATOM 804 C C . HIS A 1 101 ? -4.374 -10.146 -1.597 1.00 72.56 101 HIS A C 1
ATOM 806 O O . HIS A 1 101 ? -3.427 -10.249 -2.381 1.00 72.56 101 HIS A O 1
ATOM 812 N N . PHE A 1 102 ? -4.439 -10.846 -0.464 1.00 74.94 102 PHE A N 1
ATOM 813 C CA . PHE A 1 102 ? -3.408 -11.794 -0.053 1.00 74.94 102 PHE A CA 1
ATOM 814 C C . PHE A 1 102 ? -3.336 -13.014 -0.984 1.00 74.94 102 PHE A C 1
ATOM 816 O O . PHE A 1 102 ? -2.250 -13.379 -1.434 1.00 74.94 102 PHE A O 1
ATOM 823 N N . CYS A 1 103 ? -4.477 -13.603 -1.347 1.00 75.88 103 CYS A N 1
ATOM 824 C CA . CYS A 1 103 ? -4.550 -14.697 -2.316 1.00 75.88 103 CYS A CA 1
ATOM 825 C C . CYS A 1 103 ? -4.033 -14.276 -3.695 1.00 75.88 103 CYS A C 1
ATOM 827 O O . CYS A 1 103 ? -3.290 -15.030 -4.329 1.00 75.88 103 CYS A O 1
ATOM 829 N N . GLN A 1 104 ? -4.363 -13.065 -4.149 1.00 73.44 104 GLN A N 1
ATOM 830 C CA . GLN A 1 104 ? -3.841 -12.538 -5.405 1.00 73.44 104 GLN A CA 1
ATOM 831 C C . GLN A 1 104 ? -2.320 -12.368 -5.344 1.00 73.44 104 GLN A C 1
ATOM 833 O O . GLN A 1 104 ? -1.616 -12.783 -6.264 1.00 73.44 104 GLN A O 1
ATOM 838 N N . TRP A 1 105 ? -1.793 -11.846 -4.237 1.00 68.50 105 TRP A N 1
ATOM 839 C CA . TRP A 1 105 ? -0.353 -11.710 -4.032 1.00 68.50 105 TRP A CA 1
ATOM 840 C C . TRP A 1 105 ? 0.375 -13.067 -4.002 1.00 68.50 105 TRP A C 1
ATOM 842 O O . TRP A 1 105 ? 1.392 -13.242 -4.681 1.00 68.50 105 TRP A O 1
ATOM 852 N N . LEU A 1 106 ? -0.175 -14.055 -3.290 1.00 66.69 106 LEU A N 1
ATOM 853 C CA . LEU A 1 106 ? 0.368 -15.414 -3.223 1.00 66.69 106 LEU A CA 1
ATOM 854 C C . LEU A 1 106 ? 0.391 -16.083 -4.607 1.00 66.69 106 LEU A C 1
ATOM 856 O O . LEU A 1 106 ? 1.387 -16.706 -4.979 1.00 66.69 106 LEU A O 1
ATOM 860 N N . SER A 1 107 ? -0.658 -15.880 -5.407 1.00 66.06 107 SER A N 1
ATOM 861 C CA . SER A 1 107 ? -0.727 -16.334 -6.801 1.00 66.06 107 SER A CA 1
ATOM 862 C C . SER A 1 107 ? 0.391 -15.727 -7.665 1.00 66.06 107 SER A C 1
ATOM 864 O O . SER A 1 107 ? 1.088 -16.450 -8.382 1.00 66.06 107 SER A O 1
ATOM 866 N N . TYR A 1 108 ? 0.663 -14.423 -7.532 1.00 64.31 108 TYR A N 1
ATOM 867 C CA . TYR A 1 108 ? 1.763 -13.761 -8.246 1.00 64.31 108 TYR A CA 1
ATOM 868 C C . TYR A 1 108 ? 3.154 -14.265 -7.823 1.00 64.31 108 TYR A C 1
ATOM 870 O O . TYR A 1 108 ? 4.043 -14.387 -8.673 1.00 64.31 108 TYR A O 1
ATOM 878 N N . LEU A 1 109 ? 3.355 -14.595 -6.541 1.00 60.09 109 LEU A N 1
ATOM 879 C CA . LEU A 1 109 ? 4.592 -15.214 -6.048 1.00 60.09 109 LEU A CA 1
ATOM 880 C C . LEU A 1 109 ? 4.785 -16.628 -6.612 1.00 60.09 109 LEU A C 1
ATOM 882 O O . LEU A 1 109 ? 5.899 -16.963 -7.017 1.00 60.09 109 LEU A O 1
ATOM 886 N N . TYR A 1 110 ? 3.720 -17.427 -6.675 1.00 58.59 110 TYR A N 1
ATOM 887 C CA . TYR A 1 110 ? 3.803 -18.840 -7.045 1.00 58.59 110 TYR A CA 1
ATOM 888 C C . TYR A 1 110 ? 3.856 -19.069 -8.565 1.00 58.59 110 TYR A C 1
ATOM 890 O O . TYR A 1 110 ? 4.663 -19.865 -9.043 1.00 58.59 110 TYR A O 1
ATOM 898 N N . LEU A 1 111 ? 3.055 -18.341 -9.354 1.00 63.25 111 LEU A N 1
ATOM 899 C CA . LEU A 1 111 ? 2.946 -18.569 -10.802 1.00 63.25 111 LEU A CA 1
ATOM 900 C C . LEU A 1 111 ? 4.001 -17.819 -11.631 1.00 63.25 111 LEU A C 1
ATOM 902 O O . LEU A 1 111 ? 4.418 -18.316 -12.679 1.00 63.25 111 LEU A O 1
ATOM 906 N N . ARG A 1 112 ? 4.473 -16.642 -11.192 1.00 58.00 112 ARG A N 1
ATOM 907 C CA . ARG A 1 112 ? 5.371 -15.801 -12.015 1.00 58.00 112 ARG A CA 1
ATOM 908 C C . ARG A 1 112 ? 6.865 -15.999 -11.724 1.00 58.00 112 ARG A C 1
ATOM 910 O O . ARG A 1 112 ? 7.687 -15.824 -12.622 1.00 58.00 112 ARG A O 1
ATOM 917 N N . TRP A 1 113 ? 7.231 -16.423 -10.512 1.00 45.69 113 TRP A N 1
ATOM 918 C CA . TRP A 1 113 ? 8.632 -16.570 -10.078 1.00 45.69 113 TRP A CA 1
ATOM 919 C C . TRP A 1 113 ? 9.406 -17.748 -10.713 1.00 45.69 113 TRP A C 1
ATOM 921 O O . TRP A 1 113 ? 10.552 -17.543 -11.130 1.00 45.69 113 TRP A O 1
ATOM 931 N N . PRO A 1 114 ? 8.831 -18.960 -10.885 1.00 53.56 114 PRO A N 1
ATOM 932 C CA . PRO A 1 114 ? 9.563 -20.090 -11.468 1.00 53.56 114 PRO A CA 1
ATOM 933 C C . PRO A 1 114 ? 9.950 -19.853 -12.932 1.00 53.56 114 PRO A C 1
ATOM 935 O O . PRO A 1 114 ? 10.999 -20.312 -13.385 1.00 53.56 114 PRO A O 1
ATOM 938 N N . ARG A 1 115 ? 9.128 -19.097 -13.672 1.00 57.66 115 ARG A N 1
ATOM 939 C CA . ARG A 1 115 ? 9.354 -18.803 -15.093 1.00 57.66 115 ARG A CA 1
ATOM 940 C C . ARG A 1 115 ? 10.539 -17.851 -15.304 1.00 57.66 115 ARG A C 1
ATOM 942 O O . ARG A 1 115 ? 11.261 -18.012 -16.281 1.00 57.66 115 ARG A O 1
ATOM 949 N N . TYR A 1 116 ? 10.801 -16.942 -14.359 1.00 51.59 116 TYR A N 1
ATOM 950 C CA . TYR A 1 116 ? 11.942 -16.017 -14.412 1.00 51.59 116 TYR A CA 1
ATOM 951 C C . TYR A 1 116 ? 13.274 -16.701 -14.039 1.00 51.59 116 TYR A C 1
ATOM 953 O O . TYR A 1 116 ? 14.273 -16.549 -14.743 1.00 51.59 116 TYR A O 1
ATOM 961 N N . ARG A 1 117 ? 13.288 -17.538 -12.986 1.00 55.41 117 ARG A N 1
ATOM 962 C CA . ARG A 1 117 ? 14.487 -18.301 -12.564 1.00 55.41 117 ARG A CA 1
ATOM 963 C C . ARG A 1 117 ? 14.913 -19.365 -13.572 1.00 55.41 117 ARG A C 1
ATOM 965 O O . ARG A 1 117 ? 16.106 -19.559 -13.791 1.00 55.41 117 ARG A O 1
ATOM 972 N N . ARG A 1 118 ? 13.949 -20.043 -14.201 1.00 55.44 118 ARG A N 1
ATOM 973 C CA . ARG A 1 118 ? 14.237 -21.074 -15.207 1.00 55.44 118 ARG A CA 1
ATOM 974 C C . ARG A 1 118 ? 14.881 -20.471 -16.463 1.00 55.44 118 ARG A C 1
ATOM 976 O O . ARG A 1 118 ? 15.799 -21.070 -17.003 1.00 55.44 118 ARG A O 1
ATOM 983 N N . PHE A 1 119 ? 14.488 -19.258 -16.863 1.00 50.72 119 PHE A N 1
ATOM 984 C CA . PHE A 1 119 ? 15.124 -18.541 -17.976 1.00 50.72 119 PHE A CA 1
ATOM 985 C C . PHE A 1 119 ? 16.576 -18.128 -17.680 1.00 50.72 119 PHE A C 1
ATOM 987 O O . PHE A 1 119 ? 17.434 -18.281 -18.546 1.00 50.72 119 PHE A O 1
ATOM 994 N N . GLN A 1 120 ? 16.886 -17.662 -16.464 1.00 56.03 120 GLN A N 1
ATOM 995 C CA . GLN A 1 120 ? 18.263 -17.305 -16.086 1.00 56.03 120 GLN A CA 1
ATOM 996 C C . GLN A 1 120 ? 19.190 -18.519 -15.975 1.00 56.03 120 GLN A C 1
ATOM 998 O O . GLN A 1 120 ? 20.334 -18.444 -16.416 1.00 56.03 120 GLN A O 1
ATOM 1003 N N . LEU A 1 121 ? 18.705 -19.637 -15.424 1.00 58.28 121 LEU A N 1
ATOM 1004 C CA . LEU A 1 121 ? 19.477 -20.881 -15.364 1.00 58.28 121 LEU A CA 1
ATOM 1005 C C . LEU A 1 121 ? 19.782 -21.421 -16.763 1.00 58.28 121 LEU A C 1
ATOM 1007 O O . LEU A 1 121 ? 20.913 -21.811 -17.019 1.00 58.28 121 LEU A O 1
ATOM 1011 N N . VAL A 1 122 ? 18.815 -21.379 -17.685 1.00 61.38 122 VAL A N 1
ATOM 1012 C CA . VAL A 1 122 ? 19.025 -21.816 -19.075 1.00 61.38 122 VAL A CA 1
ATOM 1013 C C . VAL A 1 122 ? 19.991 -20.890 -19.818 1.00 61.38 122 VAL A C 1
ATOM 1015 O O . V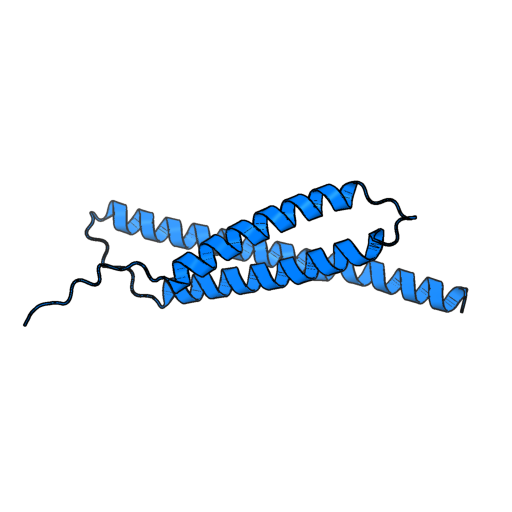AL A 1 122 ? 20.857 -21.378 -20.535 1.00 61.38 122 VAL A O 1
ATOM 1018 N N . TYR A 1 123 ? 19.899 -19.570 -19.633 1.00 57.44 123 TYR A N 1
ATOM 1019 C CA . TYR A 1 123 ? 20.826 -18.633 -20.278 1.00 57.44 123 TYR A CA 1
ATOM 1020 C C . TYR A 1 123 ? 22.257 -18.779 -19.736 1.00 57.44 123 TYR A C 1
ATOM 1022 O O . TYR A 1 123 ? 23.209 -18.821 -20.508 1.00 57.44 123 TYR A O 1
ATOM 1030 N N . ARG A 1 124 ? 22.410 -18.933 -18.414 1.00 61.47 124 ARG A N 1
ATOM 1031 C CA . ARG A 1 124 ? 23.712 -19.131 -17.759 1.00 61.47 124 ARG A CA 1
ATOM 1032 C C . ARG A 1 124 ? 24.326 -20.504 -18.046 1.00 61.47 124 ARG A C 1
ATOM 1034 O O . ARG A 1 124 ? 25.538 -20.603 -18.094 1.00 61.47 124 ARG A O 1
ATOM 1041 N N . ALA A 1 125 ? 23.511 -21.538 -18.252 1.00 66.88 125 ALA A N 1
ATOM 1042 C CA . ALA A 1 125 ? 23.979 -22.873 -18.630 1.00 66.88 125 ALA A CA 1
ATOM 1043 C C . ALA A 1 125 ? 24.319 -23.003 -20.125 1.00 66.88 125 ALA A C 1
ATOM 1045 O O . ALA A 1 125 ? 25.012 -23.937 -20.509 1.00 66.88 125 ALA A O 1
ATOM 1046 N N . ARG A 1 126 ? 23.801 -22.108 -20.978 1.00 64.44 126 ARG A N 1
ATOM 1047 C CA . ARG A 1 126 ? 24.008 -22.157 -22.434 1.00 64.44 126 ARG A CA 1
ATOM 1048 C C . ARG A 1 126 ? 25.110 -21.221 -22.933 1.00 64.44 126 ARG A C 1
ATOM 1050 O O . ARG A 1 126 ? 25.622 -21.442 -24.023 1.00 64.44 126 ARG A O 1
ATOM 1057 N N . PHE A 1 127 ? 25.448 -20.188 -22.164 1.00 66.88 127 PHE A N 1
ATOM 1058 C CA . PHE A 1 127 ? 26.402 -19.141 -22.553 1.00 66.88 127 PHE A CA 1
ATOM 1059 C C . PHE A 1 127 ? 27.410 -18.794 -21.443 1.00 66.88 127 PHE A C 1
ATOM 1061 O O . PHE A 1 127 ? 27.965 -17.695 -21.450 1.00 66.88 127 PHE A O 1
ATOM 1068 N N . GLY A 1 128 ? 27.588 -19.686 -20.467 1.00 52.75 128 GLY A N 1
ATOM 1069 C CA . GLY A 1 128 ? 28.567 -19.570 -19.383 1.00 52.75 128 GLY A CA 1
ATOM 1070 C C . GLY A 1 128 ? 29.632 -20.644 -19.475 1.00 52.75 128 GLY A C 1
ATOM 1071 O O . GLY A 1 128 ? 29.320 -21.717 -20.037 1.00 52.75 128 GLY A O 1
#